Protein AF-A0A523DZS7-F1 (afdb_monomer_lite)

pLDDT: mean 87.5, std 13.94, range [43.34, 98.25]

Radius of gyration: 14.99 Å; chains: 1; bounding box: 32×44×27 Å

Foldseek 3Di:
DPQLLVLPDPPDPSSVCNCVVVVAQLADPPPRAGFQAWEWDDDVPHTFIWGAHQPPRDITTHDPQADSHPGDRDWDWDDDPVLNQWIWIADPVVLEIHIYGYCVVPVVDDGLVSVVVCVVVVVVSVVVVGDYRDHGPVRD

Structure (mmCIF, N/CA/C/O backbone):
data_AF-A0A523DZS7-F1
#
_entry.id   AF-A0A523DZS7-F1
#
loop_
_atom_site.group_PDB
_atom_site.id
_atom_site.type_symbol
_atom_site.label_atom_id
_atom_site.label_alt_id
_atom_site.label_comp_id
_atom_site.label_asym_id
_atom_site.label_entity_id
_atom_site.label_seq_id
_atom_site.pdbx_PDB_ins_code
_atom_site.Cartn_x
_atom_site.Cartn_y
_atom_site.Cartn_z
_atom_site.occupancy
_atom_site.B_iso_or_equiv
_atom_site.auth_seq_id
_atom_site.auth_comp_id
_atom_site.auth_asym_id
_atom_site.auth_atom_id
_atom_site.pdbx_PDB_model_num
ATOM 1 N N . MET A 1 1 ? -2.078 29.430 9.411 1.00 43.34 1 MET A N 1
ATOM 2 C CA . MET A 1 1 ? -1.054 28.863 8.502 1.00 43.34 1 MET A CA 1
ATOM 3 C C . MET A 1 1 ? -1.187 27.350 8.254 1.00 43.34 1 MET A C 1
ATOM 5 O O . MET A 1 1 ? -0.426 26.842 7.449 1.00 43.34 1 MET A O 1
ATOM 9 N N . GLY A 1 2 ? -2.124 26.622 8.888 1.00 52.78 2 GLY A N 1
ATOM 10 C CA . GLY A 1 2 ? -2.244 25.157 8.727 1.00 52.78 2 GLY A CA 1
ATOM 11 C C . GLY A 1 2 ? -3.072 24.676 7.524 1.00 52.78 2 GLY A C 1
ATOM 12 O O . GLY A 1 2 ? -2.756 23.647 6.943 1.00 52.78 2 GLY A O 1
ATOM 13 N N . ALA A 1 3 ? -4.083 25.439 7.093 1.00 51.16 3 ALA A N 1
ATOM 14 C CA . ALA A 1 3 ? -5.002 25.015 6.026 1.00 51.16 3 ALA A CA 1
ATOM 15 C C . ALA A 1 3 ? -4.381 24.988 4.612 1.00 51.16 3 ALA A C 1
ATOM 17 O O . ALA A 1 3 ? -4.870 24.291 3.731 1.00 51.16 3 ALA A O 1
ATOM 18 N N . TYR A 1 4 ? -3.290 25.730 4.386 1.00 55.59 4 TYR A N 1
ATOM 19 C CA . TYR A 1 4 ? -2.597 25.738 3.093 1.00 55.59 4 TYR A CA 1
ATOM 20 C C . TYR A 1 4 ? -1.923 24.392 2.806 1.00 55.59 4 TYR A C 1
ATOM 22 O O . TYR A 1 4 ? -2.072 23.868 1.713 1.00 55.59 4 TYR A O 1
ATOM 30 N N . LEU A 1 5 ? -1.232 23.806 3.792 1.00 53.88 5 LEU A N 1
ATOM 31 C CA . LEU A 1 5 ? -0.502 22.544 3.620 1.00 53.88 5 LEU A CA 1
ATOM 32 C C . LEU A 1 5 ? -1.415 21.307 3.638 1.00 53.88 5 LEU A C 1
ATOM 34 O O . LEU A 1 5 ? -0.986 20.229 3.224 1.00 53.88 5 LEU A O 1
ATOM 38 N N . SER A 1 6 ? -2.653 21.431 4.127 1.00 58.41 6 SER A N 1
ATOM 39 C CA . SER A 1 6 ? -3.609 20.318 4.132 1.00 58.41 6 SER A CA 1
ATOM 40 C C . SER A 1 6 ? -4.311 20.127 2.789 1.00 58.41 6 SER A C 1
ATOM 42 O O . SER A 1 6 ? -4.770 19.026 2.514 1.00 58.41 6 SER A O 1
ATOM 44 N N . GLY A 1 7 ? -4.410 21.171 1.955 1.00 55.28 7 GLY A N 1
ATOM 45 C CA . GLY A 1 7 ? -5.143 21.103 0.686 1.00 55.28 7 GLY A CA 1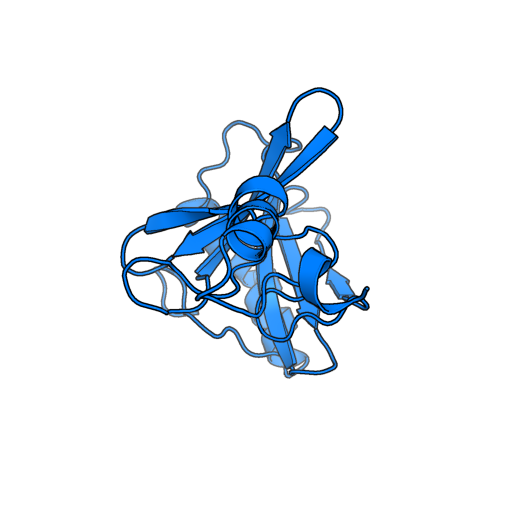
ATOM 46 C C . GLY A 1 7 ? -6.655 20.880 0.844 1.00 55.28 7 GLY A C 1
ATOM 47 O O . GLY A 1 7 ? -7.322 20.558 -0.134 1.00 55.28 7 GLY A O 1
ATOM 48 N N . ALA A 1 8 ? -7.202 21.047 2.054 1.00 56.59 8 ALA A N 1
ATOM 49 C CA . ALA A 1 8 ? -8.588 20.694 2.379 1.00 56.59 8 ALA A CA 1
ATOM 50 C C . ALA A 1 8 ? -9.641 21.565 1.662 1.00 56.59 8 ALA A C 1
ATOM 52 O O . ALA A 1 8 ? -10.765 21.123 1.438 1.00 56.59 8 ALA A O 1
ATOM 53 N N . ASP A 1 9 ? -9.288 22.798 1.289 1.00 61.56 9 ASP A N 1
ATOM 54 C CA . ASP A 1 9 ? -10.176 23.715 0.572 1.00 61.56 9 ASP A CA 1
ATOM 55 C C . ASP A 1 9 ? -10.058 23.527 -0.949 1.00 61.56 9 ASP A C 1
ATOM 57 O O . ASP A 1 9 ? -9.028 23.824 -1.556 1.00 61.56 9 ASP A O 1
ATOM 61 N N . ARG A 1 10 ? -11.137 23.057 -1.585 1.00 61.47 10 ARG A N 1
ATOM 62 C CA . ARG A 1 10 ? -11.183 22.769 -3.031 1.00 61.47 10 ARG A CA 1
ATOM 63 C C . ARG A 1 10 ? -11.398 24.014 -3.895 1.00 61.47 10 ARG A C 1
ATOM 65 O O . ARG A 1 10 ? -11.286 23.918 -5.113 1.00 61.47 10 ARG A O 1
ATOM 72 N N . THR A 1 11 ? -11.713 25.156 -3.288 1.00 64.12 11 THR A N 1
ATOM 73 C CA . THR A 1 11 ? -12.025 26.404 -4.000 1.00 64.12 11 THR A CA 1
ATOM 74 C C . THR A 1 11 ? -10.840 27.363 -4.075 1.00 64.12 11 THR A C 1
ATOM 76 O O . THR A 1 11 ? -10.828 28.269 -4.907 1.00 64.12 11 THR A O 1
ATOM 79 N N . PHE A 1 12 ? -9.813 27.155 -3.247 1.00 63.66 12 PHE A N 1
ATOM 80 C CA . PHE A 1 12 ? -8.673 28.059 -3.152 1.00 63.66 12 PHE A CA 1
ATOM 81 C C . PHE A 1 12 ? -7.543 27.701 -4.141 1.00 63.66 12 PHE A C 1
ATOM 83 O O . PHE A 1 12 ? -6.932 26.636 -4.014 1.00 63.66 12 PHE A O 1
ATOM 90 N N . PRO A 1 13 ? -7.125 28.616 -5.042 1.00 63.41 13 PRO A N 1
ATOM 91 C CA . PRO A 1 13 ? -6.030 28.369 -5.993 1.00 63.41 13 PRO A CA 1
ATOM 92 C C . PRO A 1 13 ? -4.678 28.063 -5.333 1.00 63.41 13 PRO A C 1
ATOM 94 O O . PRO A 1 13 ? -3.804 27.455 -5.937 1.00 63.41 13 PRO A O 1
ATOM 97 N N . ARG A 1 14 ? -4.478 28.472 -4.073 1.00 59.56 14 ARG A N 1
ATOM 98 C CA . ARG A 1 14 ? -3.278 28.116 -3.297 1.00 59.56 14 ARG A CA 1
ATOM 99 C C . ARG A 1 14 ? -3.354 26.716 -2.683 1.00 59.56 14 ARG A C 1
ATOM 101 O O . ARG A 1 14 ? -2.332 26.048 -2.600 1.00 59.56 14 ARG A O 1
ATOM 108 N N . ALA A 1 15 ? -4.545 26.250 -2.315 1.00 58.53 15 ALA A N 1
ATOM 109 C CA . ALA A 1 15 ? -4.761 24.874 -1.870 1.00 58.53 15 ALA A CA 1
ATOM 110 C C . ALA A 1 15 ? -4.669 23.873 -3.038 1.00 58.53 15 ALA A C 1
ATOM 112 O O . ALA A 1 15 ? -4.256 22.735 -2.830 1.00 58.53 15 ALA A O 1
ATOM 113 N N . PHE A 1 16 ? -4.938 24.321 -4.273 1.00 59.84 16 PHE A N 1
ATOM 114 C CA . PHE A 1 16 ? -4.620 23.570 -5.492 1.00 59.84 16 PHE A CA 1
ATOM 115 C C . PHE A 1 16 ? -3.137 23.187 -5.549 1.00 59.84 16 PHE A C 1
ATOM 117 O O . PHE A 1 16 ? -2.839 22.024 -5.778 1.00 59.84 16 PHE A O 1
ATOM 124 N N . PHE A 1 17 ? -2.205 24.101 -5.248 1.00 62.28 17 PHE A N 1
ATOM 125 C CA . PHE A 1 17 ? -0.777 23.759 -5.213 1.00 62.28 17 PHE A CA 1
ATOM 126 C C . PHE A 1 17 ? -0.450 22.710 -4.151 1.00 62.28 17 PHE A C 1
ATOM 128 O O . PHE A 1 17 ? 0.359 21.835 -4.416 1.00 62.28 17 PHE A O 1
ATOM 135 N N . ALA A 1 18 ? -1.091 22.732 -2.983 1.00 60.00 18 ALA A N 1
ATOM 136 C CA . ALA A 1 18 ? -0.909 21.669 -1.997 1.00 60.00 18 ALA A CA 1
ATOM 137 C C . ALA A 1 18 ? -1.491 20.329 -2.478 1.00 60.00 18 ALA A C 1
ATOM 139 O O . ALA A 1 18 ? -0.834 19.306 -2.343 1.00 60.00 18 ALA A O 1
ATOM 140 N N . ARG A 1 19 ? -2.665 20.312 -3.121 1.00 58.09 19 ARG A N 1
ATOM 141 C CA . ARG A 1 19 ? -3.219 19.083 -3.720 1.00 58.09 19 ARG A CA 1
ATOM 142 C C . ARG A 1 19 ? -2.405 18.572 -4.908 1.00 58.09 19 ARG A C 1
ATOM 144 O O . ARG A 1 19 ? -2.293 17.372 -5.074 1.00 58.09 19 ARG A O 1
ATOM 151 N N . VAL A 1 20 ? -1.803 19.452 -5.700 1.00 56.16 20 VAL A N 1
ATOM 152 C CA . VAL A 1 20 ? -1.076 19.091 -6.930 1.00 56.16 20 VAL A CA 1
ATOM 153 C C . VAL A 1 20 ? 0.398 18.785 -6.664 1.00 56.16 20 VAL A C 1
ATOM 155 O O . VAL A 1 20 ? 0.953 17.889 -7.295 1.00 56.16 20 VAL A O 1
ATOM 158 N N . LEU A 1 21 ? 1.033 19.492 -5.723 1.00 57.25 21 LEU A N 1
ATOM 159 C CA . LEU A 1 21 ? 2.446 19.309 -5.371 1.00 57.25 21 LEU A CA 1
ATOM 160 C C . LEU A 1 21 ? 2.653 18.368 -4.178 1.00 57.25 21 LEU A C 1
ATOM 162 O O . LEU A 1 21 ? 3.697 17.729 -4.113 1.00 57.25 21 LEU A O 1
ATOM 166 N N . LEU A 1 22 ? 1.700 18.270 -3.238 1.00 59.75 22 LEU A N 1
ATOM 167 C CA . LEU A 1 22 ? 1.785 17.336 -2.101 1.00 59.75 22 LEU A CA 1
ATOM 168 C C . LEU A 1 22 ? 0.911 16.091 -2.281 1.00 59.75 22 LEU A C 1
ATOM 170 O O . LEU A 1 22 ? 1.123 15.148 -1.526 1.00 59.75 22 LEU A O 1
ATOM 174 N N . GLN A 1 23 ? -0.046 16.110 -3.228 1.00 61.97 23 GLN A N 1
ATOM 175 C CA . GLN A 1 23 ? -0.898 14.987 -3.655 1.00 61.97 23 GLN A CA 1
ATOM 176 C C . GLN A 1 23 ? -1.333 14.105 -2.479 1.00 61.97 23 GLN A C 1
ATOM 178 O O . GLN A 1 23 ? -0.740 13.080 -2.178 1.00 61.97 23 GLN A O 1
ATOM 183 N N . ARG A 1 24 ? -2.342 14.580 -1.742 1.00 66.38 24 ARG A N 1
ATOM 184 C CA . ARG A 1 24 ? -2.875 13.951 -0.518 1.00 66.38 24 ARG A CA 1
ATOM 185 C C . ARG A 1 24 ? -4.313 13.470 -0.673 1.00 66.38 24 ARG A C 1
ATOM 187 O O . ARG A 1 24 ? -4.964 13.176 0.327 1.00 66.38 24 ARG A O 1
ATOM 194 N N . ASP A 1 25 ? -4.822 13.426 -1.899 1.00 77.94 25 ASP A N 1
ATOM 195 C CA . ASP A 1 25 ? -6.188 12.977 -2.128 1.00 77.94 25 ASP A CA 1
ATOM 196 C C . ASP A 1 25 ? -6.292 11.504 -1.672 1.00 77.94 25 ASP A C 1
ATOM 198 O O . ASP A 1 25 ? -5.446 10.663 -1.984 1.00 77.94 25 ASP A O 1
ATOM 202 N N . GLN A 1 26 ? -7.267 11.228 -0.805 1.00 87.00 26 GLN A N 1
ATOM 203 C CA . GLN A 1 26 ? -7.521 9.898 -0.228 1.00 87.00 26 GLN A CA 1
ATOM 204 C C . GLN A 1 26 ? -8.365 9.027 -1.161 1.00 87.00 26 GLN A C 1
ATOM 206 O O . GLN A 1 26 ? -8.396 7.807 -1.040 1.00 87.00 26 GLN A O 1
ATOM 211 N N . THR A 1 27 ? -9.061 9.675 -2.090 1.00 90.12 27 THR A N 1
ATOM 212 C CA . THR A 1 27 ? -9.994 9.055 -3.021 1.00 90.12 27 THR A CA 1
ATOM 213 C C . THR A 1 27 ? -9.590 9.361 -4.451 1.00 90.12 27 THR A C 1
ATOM 215 O O . THR A 1 27 ? -8.976 10.393 -4.734 1.00 90.12 27 THR A O 1
ATOM 218 N N . CYS A 1 28 ? -9.959 8.455 -5.347 1.00 88.69 28 CYS A N 1
ATOM 219 C CA . CYS A 1 28 ? -9.753 8.601 -6.772 1.00 88.69 28 CYS A CA 1
ATOM 220 C C . CYS A 1 28 ? -10.496 9.833 -7.313 1.00 88.69 28 CYS A C 1
ATOM 222 O O . CYS A 1 28 ? -11.630 10.134 -6.933 1.00 88.69 28 CYS A O 1
ATOM 224 N N . LEU A 1 29 ? -9.858 10.539 -8.245 1.00 83.69 29 LEU A N 1
ATOM 225 C CA . LEU A 1 29 ? -10.399 11.756 -8.851 1.00 83.69 29 LEU A CA 1
ATOM 226 C C . LEU A 1 29 ? -11.562 11.499 -9.819 1.00 83.69 29 LEU A C 1
ATOM 228 O O . LEU A 1 29 ? -12.321 12.429 -10.088 1.00 83.69 29 LEU A O 1
ATOM 232 N N . GLN A 1 30 ? -11.697 10.273 -10.328 1.00 84.06 30 GLN A N 1
ATOM 233 C CA . GLN A 1 30 ? -12.710 9.913 -11.323 1.00 84.06 30 GLN A CA 1
ATOM 234 C C . GLN A 1 30 ? -14.024 9.464 -10.678 1.00 84.06 30 GLN A C 1
ATOM 236 O O . GLN A 1 30 ? -15.099 9.897 -11.086 1.00 84.06 30 GLN A O 1
ATOM 241 N N . ASP A 1 31 ? -13.941 8.610 -9.659 1.00 86.00 31 ASP A N 1
ATOM 242 C CA . ASP A 1 31 ? -15.091 7.890 -9.099 1.00 86.00 31 ASP A CA 1
ATOM 243 C C . ASP A 1 31 ? -15.229 8.042 -7.571 1.00 86.00 31 ASP A C 1
ATOM 245 O O . ASP A 1 31 ? -16.198 7.569 -6.984 1.00 86.00 31 ASP A O 1
ATOM 249 N N . SER A 1 32 ? -14.312 8.771 -6.920 1.00 87.50 32 SER A N 1
ATOM 250 C CA . SER A 1 32 ? -14.308 9.034 -5.471 1.00 87.50 32 SER A CA 1
ATOM 251 C C . SER A 1 32 ? -14.215 7.788 -4.576 1.00 87.50 32 SER A C 1
ATOM 253 O O . SER A 1 32 ? -14.513 7.871 -3.382 1.00 87.50 32 SER A O 1
ATOM 255 N N . HIS A 1 33 ? -13.764 6.648 -5.106 1.00 90.12 33 HIS A N 1
ATOM 256 C CA . HIS A 1 33 ? -13.479 5.458 -4.301 1.00 90.12 33 HIS A CA 1
ATOM 257 C C . HIS A 1 33 ? -12.106 5.546 -3.621 1.00 90.12 33 HIS A C 1
ATOM 259 O O . HIS A 1 33 ? -11.217 6.273 -4.066 1.00 90.12 33 HIS A O 1
ATOM 265 N N . LEU A 1 34 ? -11.931 4.811 -2.517 1.00 93.50 34 LEU A N 1
ATOM 266 C CA . LEU A 1 34 ? -10.605 4.594 -1.930 1.00 93.50 34 LEU A CA 1
ATOM 267 C C . LEU A 1 34 ? -9.743 3.740 -2.872 1.00 93.50 34 LEU A C 1
ATOM 269 O O . LEU A 1 34 ? -10.245 3.106 -3.798 1.00 93.50 34 LEU A O 1
ATOM 273 N N . ALA A 1 35 ? -8.439 3.729 -2.629 1.00 95.25 35 ALA A N 1
ATOM 274 C CA . ALA A 1 35 ? -7.521 2.872 -3.367 1.00 95.25 35 ALA A CA 1
ATOM 275 C C . ALA A 1 35 ? -7.756 1.384 -3.055 1.00 95.25 35 ALA A C 1
ATOM 277 O O . ALA A 1 35 ? -8.113 1.034 -1.928 1.00 95.25 35 ALA A O 1
ATOM 278 N N . GLN A 1 36 ? -7.519 0.523 -4.045 1.00 95.56 36 GLN A N 1
ATOM 279 C CA . GLN A 1 36 ? -7.422 -0.929 -3.853 1.00 95.56 36 GLN A CA 1
ATOM 280 C C . GLN A 1 36 ? -6.075 -1.286 -3.221 1.00 95.56 36 GLN A C 1
ATOM 282 O O . GLN A 1 36 ? -6.027 -1.935 -2.178 1.00 95.56 36 GLN A O 1
ATOM 287 N N . LEU A 1 37 ? -5.000 -0.778 -3.827 1.00 97.31 37 LEU A N 1
ATOM 288 C CA . LEU A 1 37 ? -3.616 -1.010 -3.429 1.00 97.31 37 LEU A CA 1
ATOM 289 C C . LEU A 1 37 ? -2.788 0.271 -3.560 1.00 97.31 37 LEU A C 1
ATOM 291 O O . LEU A 1 37 ? -3.206 1.254 -4.182 1.00 97.31 37 LEU A O 1
ATOM 295 N N . GLY A 1 38 ? -1.605 0.256 -2.956 1.00 97.31 38 GLY A N 1
ATOM 296 C CA . GLY A 1 38 ? -0.577 1.262 -3.183 1.00 97.31 38 GLY A CA 1
ATOM 297 C C . GLY A 1 38 ? 0.680 0.666 -3.809 1.00 97.31 38 GLY A C 1
ATOM 298 O O . GLY A 1 38 ? 0.987 -0.511 -3.654 1.00 97.31 38 GLY A O 1
ATOM 299 N N . VAL A 1 39 ? 1.435 1.502 -4.502 1.00 97.94 39 VAL A N 1
ATOM 300 C CA . VAL A 1 39 ? 2.695 1.144 -5.143 1.00 97.94 39 VAL A CA 1
ATOM 301 C C . VAL A 1 39 ? 3.765 2.107 -4.654 1.00 97.94 39 VAL A C 1
ATOM 303 O O . VAL A 1 39 ? 3.615 3.328 -4.735 1.00 97.94 39 VAL A O 1
ATOM 306 N N . ILE A 1 40 ? 4.846 1.565 -4.108 1.00 96.94 40 ILE A N 1
ATOM 307 C CA . ILE A 1 40 ? 6.053 2.322 -3.815 1.00 96.94 40 ILE A CA 1
ATOM 308 C C . ILE A 1 40 ? 6.919 2.270 -5.067 1.00 96.94 40 ILE A C 1
ATOM 310 O O . ILE A 1 40 ? 7.373 1.209 -5.485 1.00 96.94 40 ILE A O 1
ATOM 314 N N . VAL A 1 41 ? 7.110 3.432 -5.687 1.00 94.06 41 VAL A N 1
ATOM 315 C CA . VAL A 1 41 ? 7.880 3.565 -6.926 1.00 94.06 41 VAL A CA 1
ATOM 316 C C . VAL A 1 41 ? 9.178 4.333 -6.668 1.00 94.06 41 VAL A C 1
ATOM 318 O O . VAL A 1 41 ? 9.172 5.293 -5.881 1.00 94.06 41 VAL A O 1
ATOM 321 N N . PRO A 1 42 ? 10.290 3.969 -7.330 1.00 89.69 42 PRO A N 1
ATOM 322 C CA . PRO A 1 42 ? 11.505 4.775 -7.329 1.00 89.69 42 PRO A CA 1
ATOM 323 C C . PRO A 1 42 ? 11.238 6.181 -7.888 1.00 89.69 42 PRO A C 1
ATOM 325 O O . PRO A 1 42 ? 10.583 6.344 -8.918 1.00 89.69 42 PRO A O 1
ATOM 328 N N . GLN A 1 43 ? 11.752 7.215 -7.222 1.00 84.56 43 GLN A N 1
ATOM 329 C CA . GLN A 1 43 ? 11.642 8.605 -7.664 1.00 84.56 43 GLN A CA 1
ATOM 330 C C . GLN A 1 43 ? 12.907 9.388 -7.286 1.00 84.56 43 GLN A C 1
ATOM 332 O O . GLN A 1 43 ? 13.079 9.800 -6.136 1.00 84.56 43 GLN A O 1
ATOM 337 N N . GLY A 1 44 ? 13.776 9.634 -8.272 1.00 86.19 44 GLY A N 1
ATOM 338 C CA . GLY A 1 44 ? 15.090 10.241 -8.034 1.00 86.19 44 GLY A CA 1
ATOM 339 C C . GLY A 1 44 ? 15.917 9.378 -7.078 1.00 86.19 44 GLY A C 1
ATOM 340 O O . GLY A 1 44 ? 15.996 8.169 -7.266 1.00 86.19 44 GLY A O 1
ATOM 341 N N . ASP A 1 45 ? 16.457 9.991 -6.023 1.00 82.75 45 ASP A N 1
ATOM 342 C CA . ASP A 1 45 ? 17.208 9.294 -4.964 1.00 82.75 45 ASP A CA 1
ATOM 343 C C . ASP A 1 45 ? 16.305 8.697 -3.863 1.00 82.75 45 ASP A C 1
ATOM 345 O O . ASP A 1 45 ? 16.790 8.212 -2.840 1.00 82.75 45 ASP A O 1
ATOM 349 N N . GLY A 1 46 ? 14.981 8.776 -4.025 1.00 87.81 46 GLY A N 1
ATOM 350 C CA . GLY A 1 46 ? 14.009 8.320 -3.040 1.00 87.81 46 GLY A CA 1
ATOM 351 C C . GLY A 1 46 ? 12.924 7.429 -3.631 1.00 87.81 46 GLY A C 1
ATOM 352 O O . GLY A 1 46 ? 13.030 6.898 -4.732 1.00 87.81 46 GLY A O 1
ATOM 353 N N . THR A 1 47 ? 11.845 7.283 -2.869 1.00 91.62 47 THR A N 1
ATOM 354 C CA . THR A 1 47 ? 10.630 6.582 -3.297 1.00 91.62 47 THR A CA 1
ATOM 355 C C . THR A 1 47 ? 9.407 7.455 -3.083 1.00 91.62 47 THR A C 1
ATOM 357 O O . THR A 1 47 ? 9.418 8.363 -2.242 1.00 91.62 47 THR A O 1
ATOM 360 N N . ALA A 1 48 ? 8.319 7.151 -3.773 1.00 90.88 48 ALA A N 1
ATOM 361 C CA . ALA A 1 48 ? 7.033 7.796 -3.563 1.00 90.88 48 ALA A CA 1
ATOM 362 C C . ALA A 1 48 ? 5.899 6.771 -3.594 1.00 90.88 48 ALA A C 1
ATOM 364 O O . ALA A 1 48 ? 6.027 5.724 -4.217 1.00 90.88 48 ALA A O 1
ATOM 365 N N . LEU A 1 49 ? 4.814 7.078 -2.879 1.00 94.00 49 LEU A N 1
ATOM 366 C CA . LEU A 1 49 ? 3.613 6.252 -2.863 1.00 94.00 49 LEU A CA 1
ATOM 367 C C . LEU A 1 49 ? 2.657 6.746 -3.940 1.00 94.00 49 LEU A C 1
ATOM 369 O O . LEU A 1 49 ? 2.284 7.921 -3.967 1.00 94.00 49 LEU A O 1
ATOM 373 N N . GLU A 1 50 ? 2.263 5.822 -4.794 1.00 94.12 50 GLU A N 1
ATOM 374 C CA . GLU A 1 50 ? 1.141 5.932 -5.709 1.00 94.12 50 GLU A CA 1
ATOM 375 C C . GLU A 1 50 ? 0.006 5.052 -5.194 1.00 94.12 50 GLU A C 1
ATOM 377 O O . GLU A 1 50 ? 0.234 3.962 -4.684 1.00 94.12 50 GLU A O 1
ATOM 382 N N . LEU A 1 51 ? -1.219 5.549 -5.258 1.00 95.69 51 LEU A N 1
ATOM 383 C CA . LEU A 1 51 ? -2.430 4.798 -4.969 1.00 95.69 51 LEU A CA 1
ATOM 384 C C . LEU A 1 51 ? -3.097 4.440 -6.288 1.00 95.69 51 LEU A C 1
ATOM 386 O O . LEU A 1 51 ? -3.103 5.265 -7.200 1.00 95.69 51 LEU A O 1
ATOM 390 N N . GLN A 1 52 ? -3.679 3.247 -6.363 1.00 95.31 52 GLN A N 1
ATOM 391 C CA . GLN A 1 52 ? -4.376 2.768 -7.551 1.00 95.31 52 GLN A CA 1
ATOM 392 C C . GLN A 1 52 ? -5.850 2.499 -7.240 1.00 95.31 52 GLN A C 1
ATOM 394 O O . GLN A 1 52 ? -6.190 1.827 -6.259 1.00 95.31 52 GLN A O 1
ATOM 399 N N . CYS A 1 53 ? -6.741 3.027 -8.081 1.00 93.50 53 CYS A N 1
ATOM 400 C CA . CYS A 1 53 ? -8.169 2.732 -7.994 1.00 93.50 53 CYS A CA 1
ATOM 401 C C . CYS A 1 53 ? -8.452 1.314 -8.505 1.00 93.50 53 CYS A C 1
ATOM 403 O O . CYS A 1 53 ? -8.029 0.967 -9.602 1.00 93.50 53 CYS A O 1
ATOM 405 N N . GLY A 1 54 ? -9.236 0.529 -7.763 1.00 89.75 54 GLY A N 1
ATOM 406 C CA . GLY A 1 54 ? -9.641 -0.817 -8.194 1.00 89.75 54 GLY A CA 1
ATOM 407 C C . GLY A 1 54 ? -10.723 -0.864 -9.278 1.00 89.75 54 GLY A C 1
ATOM 408 O O . GLY A 1 54 ? -11.052 -1.936 -9.774 1.00 89.75 54 GLY A O 1
ATOM 409 N N . LEU A 1 55 ? -11.316 0.280 -9.637 1.00 89.50 55 LEU A N 1
ATOM 410 C CA . LEU A 1 55 ? -12.392 0.357 -10.631 1.00 89.50 55 LEU A CA 1
ATOM 411 C C . LEU A 1 55 ? -11.913 0.942 -11.958 1.00 89.50 55 LEU A C 1
ATOM 413 O O . LEU A 1 55 ? -12.080 0.324 -13.007 1.00 89.50 55 LEU A O 1
ATOM 417 N N . CYS A 1 56 ? -11.337 2.144 -11.920 1.00 92.31 56 CYS A N 1
ATOM 418 C CA . CYS A 1 56 ? -10.884 2.846 -13.121 1.00 92.31 56 CYS A CA 1
ATOM 419 C C . CYS A 1 56 ? -9.371 2.771 -13.357 1.00 92.31 56 CYS A C 1
ATOM 421 O O . CYS A 1 56 ? -8.910 3.302 -14.364 1.00 92.31 56 CYS A O 1
ATOM 423 N N . PHE A 1 57 ? -8.609 2.140 -12.454 1.00 91.44 57 PHE A N 1
ATOM 424 C CA . PHE A 1 57 ? -7.144 2.029 -12.526 1.00 91.44 57 PHE A CA 1
ATOM 425 C C . PHE A 1 57 ? -6.402 3.373 -12.591 1.00 91.44 57 PHE A C 1
ATOM 427 O O . PHE A 1 57 ? -5.212 3.411 -12.888 1.00 91.44 57 PHE A O 1
ATOM 434 N N . GLU A 1 58 ? -7.078 4.485 -12.281 1.00 91.25 58 GLU A N 1
ATOM 435 C CA . GLU A 1 58 ? -6.424 5.780 -12.118 1.00 91.25 58 GLU A CA 1
ATOM 436 C C . GLU A 1 58 ? -5.393 5.682 -10.992 1.00 91.25 58 GLU A C 1
ATOM 438 O O . GLU A 1 58 ? -5.679 5.141 -9.916 1.00 91.25 58 GLU A O 1
ATOM 443 N N . VAL A 1 59 ? -4.216 6.247 -11.248 1.00 91.25 59 VAL A N 1
ATOM 444 C CA . VAL A 1 59 ? -3.101 6.278 -10.310 1.00 91.25 59 VAL A CA 1
ATOM 445 C C . VAL A 1 59 ? -2.838 7.716 -9.889 1.00 91.25 59 VAL A C 1
ATOM 447 O O . VAL A 1 59 ? -2.735 8.614 -10.722 1.00 91.25 59 VAL A O 1
ATOM 450 N N . TRP A 1 60 ? -2.696 7.952 -8.588 1.00 90.88 60 TRP A N 1
ATOM 451 C CA . TRP A 1 60 ? -2.378 9.279 -8.057 1.00 90.88 60 TRP A CA 1
ATOM 452 C C . TRP A 1 60 ? -1.401 9.184 -6.890 1.00 90.88 60 TRP A C 1
ATOM 454 O O . TRP A 1 60 ? -1.341 8.164 -6.204 1.00 90.88 60 TRP A O 1
ATOM 464 N N . ARG A 1 61 ? -0.606 10.231 -6.630 1.00 88.44 61 ARG A N 1
ATOM 465 C CA . ARG A 1 61 ? 0.316 10.188 -5.486 1.00 88.44 61 ARG A CA 1
ATOM 466 C C . ARG A 1 61 ? -0.436 10.378 -4.176 1.00 88.44 61 ARG A C 1
ATOM 468 O O . ARG A 1 61 ? -1.445 11.080 -4.107 1.00 88.44 61 ARG A O 1
ATOM 475 N N . HIS A 1 62 ? 0.126 9.788 -3.130 1.00 89.94 62 HIS A N 1
ATOM 476 C CA . HIS A 1 62 ? -0.311 9.980 -1.759 1.00 89.94 62 HIS A CA 1
ATOM 477 C C . HIS A 1 62 ? 0.883 10.155 -0.814 1.00 89.94 62 HIS A C 1
ATOM 479 O O . HIS A 1 62 ? 2.003 9.714 -1.085 1.00 89.94 62 HIS A O 1
ATOM 485 N N . GLY A 1 63 ? 0.658 10.793 0.336 1.00 88.38 63 GLY A N 1
ATOM 486 C CA . GLY A 1 63 ? 1.691 10.940 1.357 1.00 88.38 63 GLY A CA 1
ATOM 487 C C . GLY A 1 63 ? 2.105 9.583 1.931 1.00 88.38 63 GLY A C 1
ATOM 488 O O . GLY A 1 63 ? 1.294 8.905 2.552 1.00 88.38 63 GLY A O 1
ATOM 489 N N . LYS A 1 64 ? 3.382 9.201 1.789 1.00 89.56 64 LYS A N 1
ATOM 490 C CA . LYS A 1 64 ? 3.891 7.897 2.261 1.00 89.56 64 LYS A CA 1
ATOM 491 C C . LYS A 1 64 ? 3.644 7.626 3.747 1.00 89.56 64 LYS A C 1
ATOM 493 O O . LYS A 1 64 ? 3.458 6.472 4.100 1.00 89.56 64 LYS A O 1
ATOM 498 N N . GLY A 1 65 ? 3.665 8.655 4.590 1.00 89.81 65 GLY A N 1
ATOM 499 C CA . GLY A 1 65 ? 3.462 8.538 6.038 1.00 89.81 65 GLY A CA 1
ATOM 500 C C . GLY A 1 65 ? 2.036 8.836 6.491 1.00 89.81 65 GLY A C 1
ATOM 501 O O . GLY A 1 65 ? 1.866 9.287 7.613 1.00 89.81 65 GLY A O 1
ATOM 502 N N . LEU A 1 66 ? 1.039 8.709 5.611 1.00 92.38 66 LEU A N 1
ATOM 503 C CA . LEU A 1 66 ? -0.362 8.969 5.935 1.00 92.38 66 LEU A CA 1
ATOM 504 C C . LEU A 1 66 ? -1.214 7.731 5.650 1.00 92.38 66 LEU A C 1
ATOM 506 O O . LEU A 1 66 ? -1.015 7.035 4.650 1.00 92.38 66 LEU A O 1
ATOM 510 N N . CYS A 1 67 ? -2.192 7.476 6.517 1.00 95.00 67 CYS A N 1
ATOM 511 C CA . CYS A 1 67 ? -3.258 6.529 6.238 1.00 95.00 67 CYS A CA 1
ATOM 512 C C . CYS A 1 67 ? -4.044 7.019 5.019 1.00 95.00 67 CYS A C 1
ATOM 514 O O . CYS A 1 67 ? -4.639 8.100 5.052 1.00 95.00 67 CYS A O 1
ATOM 516 N N . HIS A 1 68 ? -4.115 6.184 3.983 1.00 94.12 68 HIS A N 1
ATOM 517 C CA . HIS A 1 68 ? -4.836 6.505 2.753 1.00 94.12 68 HIS A CA 1
ATOM 518 C C . HIS A 1 68 ? -6.338 6.753 2.974 1.00 94.12 68 HIS A C 1
ATOM 520 O O . HIS A 1 68 ? -6.976 7.364 2.127 1.00 94.12 68 HIS A O 1
ATOM 526 N N . ALA A 1 69 ? -6.904 6.300 4.100 1.00 94.62 69 ALA A N 1
ATOM 527 C CA . ALA A 1 69 ? -8.326 6.432 4.401 1.00 94.62 69 ALA A CA 1
ATOM 528 C C . ALA A 1 69 ? -8.663 7.567 5.382 1.00 94.62 69 ALA A C 1
ATOM 530 O O . ALA A 1 69 ? -9.617 8.301 5.146 1.00 94.62 69 ALA A O 1
ATOM 531 N N . CYS A 1 70 ? -7.919 7.723 6.486 1.00 93.56 70 CYS A N 1
ATOM 532 C CA . CYS A 1 70 ? -8.224 8.730 7.517 1.00 93.56 70 CYS A CA 1
ATOM 533 C C . CYS A 1 70 ? -7.140 9.804 7.708 1.00 93.56 70 CYS A C 1
ATOM 535 O O . CYS A 1 70 ? -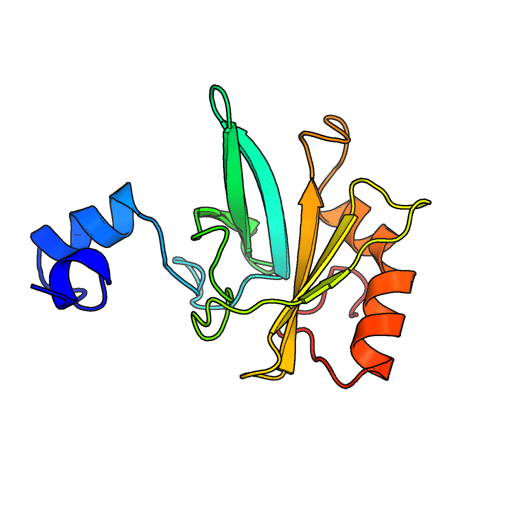7.413 10.825 8.330 1.00 93.56 70 CYS A O 1
ATOM 537 N N . GLY A 1 71 ? -5.941 9.616 7.148 1.00 92.19 71 GLY A N 1
ATOM 538 C CA . GLY A 1 71 ? -4.846 10.588 7.221 1.00 92.19 71 GLY A CA 1
ATOM 539 C C . GLY A 1 71 ? -4.005 10.542 8.500 1.00 92.19 71 GLY A C 1
ATOM 540 O O . GLY A 1 71 ? -3.171 11.422 8.682 1.00 92.19 71 GLY A O 1
ATOM 541 N N . GLU A 1 72 ? -4.198 9.541 9.362 1.00 94.00 72 GLU A N 1
ATOM 542 C CA . GLU A 1 72 ? -3.339 9.286 10.529 1.00 94.00 72 GLU A CA 1
ATOM 543 C C . GLU A 1 72 ? -1.877 9.039 10.121 1.00 94.00 72 GLU A C 1
ATOM 545 O O . GLU A 1 72 ? -1.627 8.489 9.046 1.00 94.00 72 GLU A O 1
ATOM 550 N N . THR A 1 73 ? -0.922 9.418 10.973 1.00 92.94 73 THR A N 1
ATOM 551 C CA . THR A 1 73 ? 0.517 9.255 10.705 1.00 92.94 73 THR A CA 1
ATOM 552 C C . THR A 1 73 ? 1.128 8.001 11.320 1.00 92.94 73 THR A C 1
ATOM 554 O O . THR A 1 73 ? 2.114 7.491 10.794 1.00 92.94 73 THR A O 1
ATOM 557 N N . GLU A 1 74 ? 0.544 7.488 12.403 1.00 94.50 74 GLU A N 1
ATOM 558 C CA . GLU A 1 74 ? 1.007 6.272 13.077 1.00 94.50 74 GLU A CA 1
ATOM 559 C C . GLU A 1 74 ? 0.410 5.029 12.404 1.00 94.50 74 GLU A C 1
ATOM 561 O O . GLU A 1 74 ? -0.789 4.752 12.515 1.00 94.50 74 GLU A O 1
ATOM 566 N N . LEU A 1 75 ? 1.245 4.297 11.662 1.00 97.19 75 LEU A N 1
ATOM 567 C CA . LEU A 1 75 ? 0.832 3.161 10.837 1.00 97.19 75 LEU A CA 1
ATOM 568 C C . LEU A 1 75 ? 1.667 1.928 11.183 1.00 97.19 75 LEU A C 1
ATOM 570 O O . LEU A 1 75 ? 2.887 2.001 11.324 1.00 97.19 75 LEU A O 1
ATOM 574 N N . GLY A 1 76 ? 1.001 0.782 11.295 1.00 97.31 76 GLY A N 1
ATOM 575 C CA . GLY A 1 76 ? 1.660 -0.514 11.376 1.00 97.31 76 GLY A CA 1
ATOM 576 C C . GLY A 1 76 ? 2.113 -0.959 9.988 1.00 97.31 76 GLY A C 1
ATOM 577 O O . GLY A 1 76 ? 1.351 -0.852 9.027 1.00 97.31 76 GLY A O 1
ATOM 578 N N . HIS A 1 77 ? 3.337 -1.472 9.891 1.00 96.81 77 HIS A N 1
ATOM 579 C CA . HIS A 1 77 ? 3.929 -1.988 8.656 1.00 96.81 77 HIS A CA 1
ATOM 580 C C . HIS A 1 77 ? 4.275 -3.463 8.850 1.00 96.81 77 HIS A C 1
ATOM 582 O O . HIS A 1 77 ? 5.045 -3.807 9.749 1.00 96.81 77 HIS A O 1
ATOM 588 N N . TYR A 1 78 ? 3.701 -4.333 8.024 1.00 96.50 78 TYR A N 1
ATOM 589 C CA . TYR A 1 78 ? 3.823 -5.781 8.169 1.00 96.50 78 TYR A CA 1
ATOM 590 C C . TYR A 1 78 ? 4.230 -6.405 6.840 1.00 96.50 78 TYR A C 1
ATOM 592 O O . TYR A 1 78 ? 3.554 -6.227 5.833 1.00 96.50 78 TYR A O 1
ATOM 600 N N . ALA A 1 79 ? 5.322 -7.159 6.842 1.00 95.31 79 ALA A N 1
ATOM 601 C CA . ALA A 1 79 ? 5.821 -7.871 5.674 1.00 95.31 79 ALA A CA 1
ATOM 602 C C . ALA A 1 79 ? 6.267 -9.278 6.080 1.00 95.31 79 ALA A C 1
ATOM 604 O O . ALA A 1 79 ? 6.642 -9.510 7.234 1.00 95.31 79 ALA A O 1
ATOM 605 N N . ALA A 1 80 ? 6.241 -10.205 5.126 1.00 92.12 80 ALA A N 1
ATOM 606 C CA . ALA A 1 80 ? 6.800 -11.542 5.285 1.00 92.12 80 ALA A CA 1
ATOM 607 C C . ALA A 1 80 ? 8.127 -11.628 4.510 1.00 92.12 80 ALA A C 1
ATOM 609 O O . ALA A 1 80 ? 8.188 -11.121 3.388 1.00 92.12 80 ALA A O 1
ATOM 610 N N . PRO A 1 81 ? 9.186 -12.256 5.054 1.00 92.31 81 PRO A N 1
ATOM 611 C CA . PRO A 1 81 ? 10.462 -12.412 4.349 1.00 92.31 81 PRO A CA 1
ATOM 612 C C . PRO A 1 81 ? 10.331 -13.065 2.966 1.00 92.31 81 PRO A C 1
ATOM 614 O O . PRO A 1 81 ? 11.056 -12.706 2.043 1.00 92.31 81 PRO A O 1
ATOM 617 N N . GLU A 1 82 ? 9.388 -13.995 2.818 1.00 93.19 82 GLU A N 1
ATOM 618 C CA . GLU A 1 82 ? 9.098 -14.717 1.576 1.00 93.19 82 GLU A CA 1
ATOM 619 C C . GLU A 1 82 ? 8.394 -13.843 0.524 1.00 93.19 82 GLU A C 1
ATOM 621 O O . GLU A 1 82 ? 8.375 -14.198 -0.651 1.00 93.19 82 GLU A O 1
ATOM 626 N N . LEU A 1 83 ? 7.835 -12.702 0.939 1.00 94.44 83 LEU A N 1
ATOM 627 C CA . LEU A 1 83 ? 7.107 -11.734 0.118 1.00 94.44 83 LEU A CA 1
ATOM 628 C C . LEU A 1 83 ? 7.720 -10.338 0.309 1.00 94.44 83 LEU A C 1
ATOM 630 O O . LEU A 1 83 ? 7.029 -9.379 0.638 1.00 94.44 83 LEU A O 1
ATOM 634 N N . ALA A 1 84 ? 9.044 -10.229 0.181 1.00 94.00 84 ALA A N 1
ATOM 635 C CA . ALA A 1 84 ? 9.794 -9.044 0.604 1.00 94.00 84 ALA A CA 1
ATOM 636 C C . ALA A 1 84 ? 9.383 -7.736 -0.104 1.00 94.00 84 ALA A C 1
ATOM 638 O O . ALA A 1 84 ? 9.553 -6.653 0.473 1.00 94.00 84 ALA A O 1
ATOM 639 N N . HIS A 1 85 ? 8.864 -7.819 -1.334 1.00 97.38 85 HIS A N 1
ATOM 640 C CA . HIS A 1 85 ? 8.340 -6.689 -2.108 1.00 97.38 85 HIS A CA 1
ATOM 641 C C . HIS A 1 85 ? 6.895 -6.318 -1.761 1.00 97.38 85 HIS A C 1
ATOM 643 O O . HIS A 1 85 ? 6.404 -5.307 -2.254 1.00 97.38 85 HIS A O 1
ATOM 649 N N . LEU A 1 86 ? 6.236 -7.073 -0.884 1.00 98.00 86 LEU A N 1
ATOM 650 C CA . LEU A 1 86 ? 4.869 -6.832 -0.443 1.00 98.00 86 LEU A CA 1
ATOM 651 C C . LEU A 1 86 ? 4.838 -6.390 1.022 1.00 98.00 86 LEU A C 1
ATOM 653 O O . LEU A 1 86 ? 5.553 -6.908 1.880 1.00 98.00 86 LEU A O 1
ATOM 657 N N . GLU A 1 87 ? 3.974 -5.427 1.318 1.00 97.75 87 GLU A N 1
ATOM 658 C CA . GLU A 1 87 ? 3.741 -4.917 2.670 1.00 97.75 87 GLU A CA 1
ATOM 659 C C . GLU A 1 87 ? 2.238 -4.720 2.892 1.00 97.75 87 GLU A C 1
ATOM 661 O O . GLU A 1 87 ? 1.524 -4.233 2.021 1.00 97.75 87 GLU A O 1
ATOM 666 N N . VAL A 1 88 ? 1.748 -5.055 4.082 1.00 97.69 88 VAL A N 1
ATOM 667 C CA . VAL A 1 88 ? 0.469 -4.561 4.590 1.00 97.69 88 VAL A CA 1
ATOM 668 C C . VAL A 1 88 ? 0.740 -3.367 5.485 1.00 97.69 88 VAL A C 1
ATOM 670 O O . VAL A 1 88 ? 1.414 -3.473 6.512 1.00 97.69 88 VAL A O 1
ATOM 673 N N . ARG A 1 89 ? 0.155 -2.230 5.117 1.00 97.75 89 ARG A N 1
ATOM 674 C CA . ARG A 1 89 ? 0.121 -1.035 5.952 1.00 97.75 89 ARG A CA 1
ATOM 675 C C . ARG A 1 89 ? -1.239 -0.920 6.621 1.00 97.75 89 ARG A C 1
ATOM 677 O O . ARG A 1 89 ? -2.237 -0.714 5.933 1.00 97.75 89 ARG A O 1
ATOM 684 N N . ALA A 1 90 ? -1.285 -1.019 7.944 1.00 98.06 90 ALA A N 1
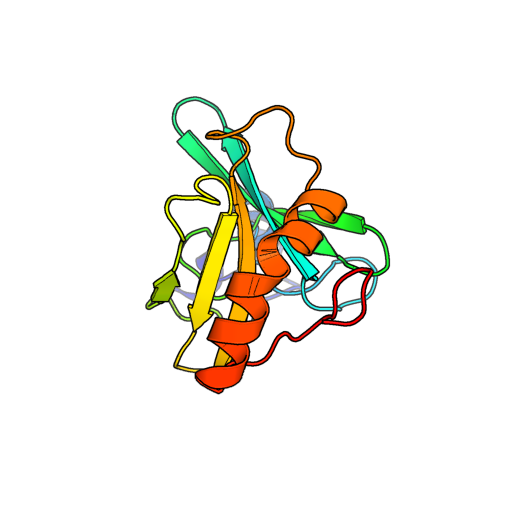ATOM 685 C CA . ALA A 1 90 ? -2.524 -0.979 8.716 1.00 98.06 90 ALA A CA 1
ATOM 686 C C . ALA A 1 90 ? -2.610 0.270 9.600 1.00 98.06 90 ALA A C 1
ATOM 688 O O . ALA A 1 90 ? -1.624 0.709 10.188 1.00 98.06 90 ALA A O 1
ATOM 689 N N . CYS A 1 91 ? -3.809 0.836 9.709 1.00 98.06 91 CYS A N 1
ATOM 690 C CA . CYS A 1 91 ? -4.101 1.971 10.573 1.00 98.06 91 CYS A CA 1
ATOM 691 C C . CYS A 1 91 ? -5.004 1.527 11.724 1.00 98.06 91 CYS A C 1
ATOM 693 O O . CYS A 1 91 ? -6.158 1.153 11.501 1.00 98.06 91 CYS A O 1
ATOM 695 N N . GLU A 1 92 ? -4.508 1.619 12.957 1.00 97.69 92 GLU A N 1
ATOM 696 C CA . GLU A 1 92 ? -5.292 1.283 14.152 1.00 97.69 92 GLU A CA 1
ATOM 697 C C . GLU A 1 92 ? -6.443 2.275 14.382 1.00 97.69 92 GLU A C 1
ATOM 699 O O . GLU A 1 92 ? -7.538 1.860 14.756 1.00 97.69 92 GLU A O 1
ATOM 704 N N . SER A 1 93 ? -6.251 3.562 14.063 1.00 97.62 93 SER A N 1
ATOM 705 C CA . SER A 1 93 ? -7.263 4.609 14.274 1.00 97.62 93 SER A CA 1
ATOM 706 C C . SER A 1 93 ? -8.563 4.380 13.493 1.00 97.62 93 SER A C 1
ATOM 708 O O . SER A 1 93 ? -9.639 4.715 13.984 1.00 97.62 93 SER A O 1
ATOM 710 N N . CYS A 1 94 ? -8.500 3.826 12.275 1.00 97.62 94 CYS A N 1
ATOM 711 C CA . CYS A 1 94 ? -9.694 3.569 11.452 1.00 97.62 94 CYS A CA 1
ATOM 712 C C . CYS A 1 94 ? -9.921 2.090 11.100 1.00 97.62 94 CYS A C 1
ATOM 714 O O . CYS A 1 94 ? -10.884 1.772 10.392 1.00 97.62 94 CYS A O 1
ATOM 716 N N . GLY A 1 95 ? -9.035 1.198 11.552 1.00 97.88 95 GLY A N 1
ATOM 717 C CA . GLY A 1 95 ? -9.085 -0.242 11.294 1.00 97.88 95 GLY A CA 1
ATOM 718 C C . GLY A 1 95 ? -8.911 -0.632 9.824 1.00 97.88 95 GLY A C 1
ATOM 719 O O . GLY A 1 95 ? -9.239 -1.756 9.459 1.00 97.88 95 GLY A O 1
ATOM 720 N N . ILE A 1 96 ? -8.451 0.279 8.962 1.00 97.81 96 ILE A N 1
ATOM 721 C CA . ILE A 1 96 ? -8.261 0.020 7.528 1.00 97.81 96 ILE A CA 1
ATOM 722 C C . ILE A 1 96 ? -6.811 -0.376 7.269 1.00 97.81 96 ILE A C 1
ATOM 724 O O . ILE A 1 96 ? -5.899 0.234 7.832 1.00 97.81 96 ILE A O 1
ATOM 728 N N . TYR A 1 97 ? -6.603 -1.337 6.372 1.00 97.81 97 TYR A N 1
ATOM 729 C CA . TYR A 1 97 ? -5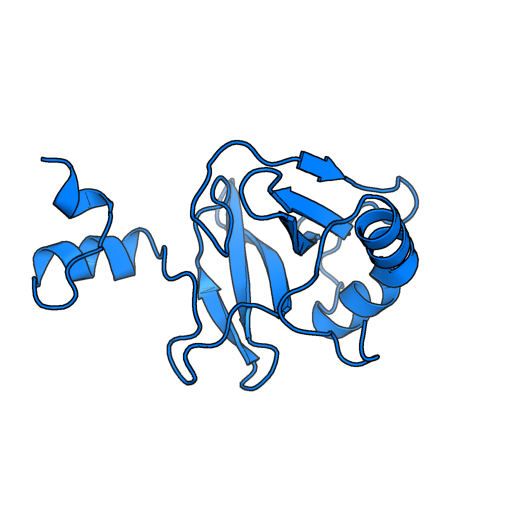.284 -1.645 5.830 1.00 97.81 97 TYR A CA 1
ATOM 730 C C . TYR A 1 97 ? -5.219 -1.460 4.306 1.00 97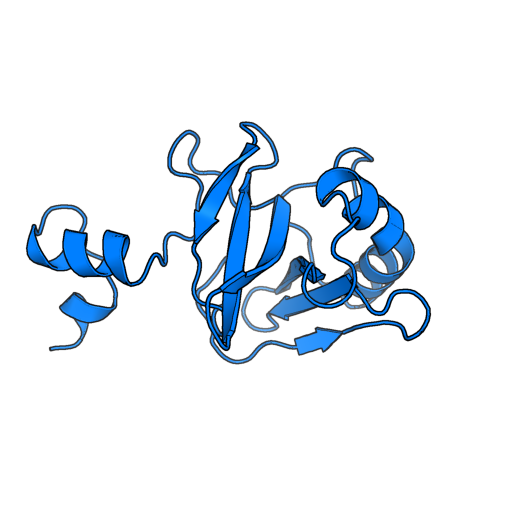.81 97 TYR A C 1
ATOM 732 O O . TYR A 1 97 ? -6.249 -1.377 3.637 1.00 97.81 97 TYR A O 1
ATOM 740 N N . LEU A 1 98 ? -3.996 -1.355 3.783 1.00 97.56 98 LEU A N 1
ATOM 741 C CA . LEU A 1 98 ? -3.668 -1.254 2.360 1.00 97.56 98 LEU A CA 1
ATOM 742 C C . LEU A 1 98 ? -2.494 -2.181 2.040 1.00 97.56 98 LEU A C 1
ATOM 744 O O . LEU A 1 98 ? -1.491 -2.155 2.758 1.00 97.56 98 LEU A O 1
ATOM 748 N N . ASN A 1 99 ? -2.597 -2.953 0.962 1.00 97.88 99 ASN A N 1
ATOM 749 C CA . ASN A 1 99 ? -1.461 -3.689 0.414 1.00 97.88 99 ASN A CA 1
ATOM 750 C C . ASN A 1 99 ? -0.578 -2.734 -0.387 1.00 97.88 99 ASN A C 1
ATOM 752 O O . ASN A 1 99 ? -1.079 -1.909 -1.152 1.00 97.88 99 ASN A O 1
ATOM 756 N N . LEU A 1 100 ? 0.731 -2.853 -0.212 1.00 98.06 100 LEU A N 1
ATOM 757 C CA . LEU A 1 100 ? 1.730 -2.089 -0.934 1.00 98.06 100 LEU A CA 1
ATOM 758 C C . LEU A 1 100 ? 2.657 -3.007 -1.708 1.00 98.06 100 LEU A C 1
ATOM 760 O O . LEU A 1 100 ? 3.162 -3.985 -1.159 1.00 98.06 100 LEU A O 1
ATOM 764 N N . VAL A 1 101 ? 2.919 -2.627 -2.953 1.00 98.25 101 VAL A N 1
ATOM 765 C CA . VAL A 1 101 ? 3.897 -3.275 -3.828 1.00 98.25 101 VAL A CA 1
ATOM 766 C C . VAL A 1 101 ? 5.111 -2.363 -3.964 1.00 98.25 101 VAL A C 1
ATOM 768 O O . VAL A 1 101 ? 4.984 -1.202 -4.343 1.00 98.25 101 VAL A O 1
ATOM 771 N N . HIS A 1 102 ? 6.288 -2.871 -3.623 1.00 97.88 102 HIS A N 1
ATOM 772 C CA . HIS A 1 102 ? 7.549 -2.134 -3.614 1.00 97.88 102 HIS A CA 1
ATOM 773 C C . HIS A 1 102 ? 8.358 -2.403 -4.885 1.00 97.88 102 HIS A C 1
ATOM 775 O O . HIS A 1 102 ? 9.147 -3.351 -4.932 1.00 97.88 102 HIS A O 1
ATOM 781 N N . LEU A 1 103 ? 8.209 -1.546 -5.900 1.00 96.75 103 LEU A N 1
ATOM 782 C CA . LEU A 1 103 ? 8.928 -1.691 -7.173 1.00 96.75 103 LEU A CA 1
ATOM 783 C C . LEU A 1 103 ? 10.432 -1.428 -7.044 1.00 96.75 103 LEU A C 1
ATOM 785 O O . LEU A 1 103 ? 11.212 -1.807 -7.913 1.00 96.75 103 LEU A O 1
ATOM 789 N N . GLU A 1 104 ? 10.875 -0.787 -5.961 1.00 93.94 104 GLU A N 1
ATOM 790 C CA . GLU A 1 104 ? 12.300 -0.662 -5.656 1.00 93.94 104 GLU A CA 1
ATOM 791 C C . GLU A 1 104 ? 12.940 -1.988 -5.222 1.00 93.94 104 GLU A C 1
ATOM 793 O O . GLU A 1 104 ? 14.160 -2.128 -5.306 1.00 93.94 104 GLU A O 1
ATOM 798 N N . LYS A 1 105 ? 12.133 -2.943 -4.739 1.00 95.50 105 LYS A N 1
ATOM 799 C CA . LYS A 1 105 ? 12.591 -4.277 -4.326 1.00 95.50 105 LYS A CA 1
ATOM 800 C C . LYS A 1 105 ? 12.427 -5.298 -5.447 1.00 95.50 105 LYS A C 1
ATOM 802 O O . LYS A 1 105 ? 13.303 -6.142 -5.606 1.00 95.50 105 LYS A O 1
ATOM 807 N N . ASP A 1 106 ? 11.342 -5.192 -6.211 1.00 96.75 106 ASP A N 1
ATOM 808 C CA . ASP A 1 106 ? 11.097 -5.995 -7.408 1.00 96.75 106 ASP A CA 1
ATOM 809 C C . ASP A 1 106 ? 10.569 -5.112 -8.557 1.00 96.75 106 ASP A C 1
ATOM 811 O O . ASP A 1 106 ? 9.377 -4.796 -8.598 1.00 96.75 106 ASP A O 1
ATOM 815 N N . PRO A 1 107 ? 11.441 -4.693 -9.492 1.00 95.19 107 PRO A N 1
ATOM 816 C CA . PRO A 1 107 ? 11.046 -3.866 -10.632 1.00 95.19 107 PRO A CA 1
ATOM 817 C C . PRO A 1 107 ? 10.159 -4.575 -11.665 1.00 95.19 107 PRO A C 1
ATOM 819 O O . PRO A 1 107 ? 9.600 -3.896 -12.525 1.00 95.19 107 PRO A O 1
ATOM 822 N N . GLU A 1 108 ? 10.071 -5.909 -11.631 1.00 96.38 108 GLU A N 1
ATOM 823 C CA . GLU A 1 108 ? 9.257 -6.701 -12.563 1.00 96.38 108 GLU A CA 1
ATOM 824 C C . GLU A 1 108 ? 7.852 -6.994 -12.012 1.00 96.38 108 GLU A C 1
ATOM 826 O O . GLU A 1 108 ? 7.009 -7.515 -12.745 1.00 96.38 108 GLU A O 1
ATOM 831 N N . ALA A 1 109 ? 7.583 -6.624 -10.754 1.00 97.38 109 ALA A N 1
ATOM 832 C CA . ALA A 1 109 ? 6.285 -6.810 -10.122 1.00 97.38 109 ALA A CA 1
ATOM 833 C C . ALA A 1 109 ? 5.168 -6.084 -10.890 1.00 97.38 109 ALA A C 1
ATOM 835 O O . ALA A 1 109 ? 5.287 -4.924 -11.300 1.00 97.38 109 ALA A O 1
ATOM 836 N N . VAL A 1 110 ? 4.038 -6.769 -11.038 1.00 96.25 110 VAL A N 1
ATOM 837 C CA . VAL A 1 110 ? 2.812 -6.257 -11.646 1.00 96.25 110 VAL A CA 1
ATOM 838 C C . VAL A 1 110 ? 1.817 -6.008 -10.513 1.00 96.25 110 VAL A C 1
ATOM 840 O O . VAL A 1 110 ? 1.261 -6.974 -9.994 1.00 96.25 110 VAL A O 1
ATOM 843 N N . PRO A 1 111 ? 1.542 -4.748 -10.123 1.00 95.75 111 PRO A N 1
ATOM 844 C CA . PRO A 1 111 ? 0.856 -4.451 -8.866 1.00 95.75 111 PRO A CA 1
ATOM 845 C C . PRO A 1 111 ? -0.454 -5.211 -8.632 1.00 95.75 111 PRO A C 1
ATOM 847 O O . PRO A 1 111 ? -0.648 -5.771 -7.557 1.00 95.75 111 PRO A O 1
ATOM 850 N N . ASP A 1 112 ? -1.316 -5.301 -9.647 1.00 93.62 112 ASP A N 1
ATOM 851 C CA . ASP A 1 112 ? -2.585 -6.036 -9.565 1.00 93.62 112 ASP A CA 1
ATOM 852 C C . ASP A 1 112 ? -2.415 -7.551 -9.377 1.00 93.62 112 ASP A C 1
ATOM 854 O O . ASP A 1 112 ? -3.256 -8.200 -8.760 1.00 93.62 112 ASP A O 1
ATOM 858 N N . VAL A 1 113 ? -1.344 -8.132 -9.923 1.00 95.00 113 VAL A N 1
ATOM 859 C CA . VAL A 1 113 ? -1.053 -9.570 -9.825 1.00 95.00 113 VAL A CA 1
ATOM 860 C C . VAL A 1 113 ? -0.348 -9.873 -8.508 1.00 95.00 113 VAL A C 1
ATOM 862 O O . VAL A 1 113 ? -0.724 -10.802 -7.795 1.00 95.00 113 VAL A O 1
ATOM 865 N N . ASP A 1 114 ? 0.647 -9.070 -8.155 1.00 96.69 114 ASP A N 1
ATOM 866 C CA . ASP A 1 114 ? 1.432 -9.228 -6.936 1.00 96.69 114 ASP A CA 1
ATOM 867 C C . ASP A 1 114 ? 0.613 -8.934 -5.675 1.00 96.69 114 ASP A C 1
ATOM 869 O O . ASP A 1 114 ? 0.811 -9.572 -4.641 1.00 96.69 114 ASP A O 1
ATOM 873 N N . GLU A 1 115 ? -0.396 -8.066 -5.755 1.00 95.88 115 GLU A N 1
ATOM 874 C CA . GLU A 1 115 ? -1.375 -7.931 -4.679 1.00 95.88 115 GLU A CA 1
ATOM 875 C C . GLU A 1 115 ? -2.150 -9.239 -4.434 1.00 95.88 115 GLU A C 1
ATOM 877 O O . GLU A 1 115 ? -2.414 -9.580 -3.283 1.00 95.88 115 GLU A O 1
ATOM 882 N N . ILE A 1 116 ? -2.482 -10.018 -5.472 1.00 95.31 116 ILE A N 1
ATOM 883 C CA . ILE A 1 116 ? -3.118 -11.339 -5.291 1.00 95.31 116 ILE A CA 1
ATOM 884 C C . ILE A 1 116 ? -2.153 -12.290 -4.569 1.00 95.31 116 ILE A C 1
ATOM 886 O O . ILE A 1 116 ? -2.575 -13.080 -3.722 1.00 95.31 116 ILE A O 1
ATOM 890 N N . ALA A 1 117 ? -0.850 -12.195 -4.850 1.00 94.12 117 ALA A N 1
ATOM 891 C CA . ALA A 1 117 ? 0.176 -12.955 -4.135 1.00 94.12 117 ALA A CA 1
ATOM 892 C C . ALA A 1 117 ? 0.308 -12.536 -2.654 1.00 94.12 117 ALA A C 1
ATOM 894 O O . ALA A 1 117 ? 0.764 -13.334 -1.832 1.00 94.12 117 ALA A O 1
ATOM 895 N N . ALA A 1 118 ? -0.172 -11.341 -2.282 1.00 94.56 118 ALA A N 1
ATOM 896 C CA . ALA A 1 118 ? -0.237 -10.865 -0.899 1.00 94.56 118 ALA A CA 1
ATOM 897 C C . ALA A 1 118 ? -1.334 -11.542 -0.053 1.00 94.56 118 ALA A C 1
ATOM 899 O O . ALA A 1 118 ? -1.481 -11.202 1.123 1.00 94.56 118 ALA A O 1
ATOM 900 N N . LEU A 1 119 ? -2.075 -12.516 -0.599 1.00 94.31 119 LEU A N 1
ATOM 901 C CA . LEU A 1 119 ? -3.171 -13.211 0.086 1.00 94.31 119 LEU A CA 1
ATOM 902 C C . LEU A 1 119 ? -2.846 -13.669 1.525 1.00 94.31 119 LEU A C 1
ATOM 904 O O . LEU A 1 119 ? -3.689 -13.473 2.403 1.00 94.31 119 LEU A O 1
ATOM 908 N N . PRO A 1 120 ? -1.663 -14.242 1.839 1.00 94.56 120 PRO A N 1
ATOM 909 C CA . PRO A 1 120 ? -1.339 -14.606 3.219 1.00 94.56 120 PRO A CA 1
ATOM 910 C C . PRO A 1 120 ? -1.325 -13.402 4.175 1.00 94.56 120 PRO A C 1
ATOM 912 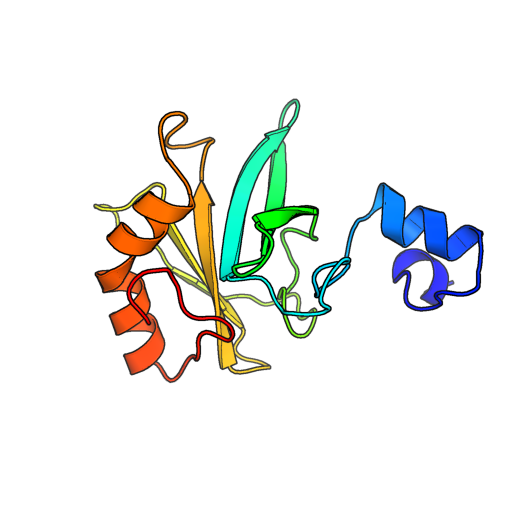O O . PRO A 1 120 ? -1.762 -13.518 5.321 1.00 94.56 120 PRO A O 1
ATOM 915 N N . LEU A 1 121 ? -0.862 -12.240 3.701 1.00 95.81 121 LEU A N 1
ATOM 916 C CA . LEU A 1 121 ? -0.858 -10.996 4.471 1.00 95.81 121 LEU A CA 1
ATOM 917 C C . LEU A 1 121 ? -2.280 -10.437 4.638 1.00 95.81 121 LEU A C 1
ATOM 919 O O . LEU A 1 121 ? -2.608 -9.946 5.717 1.00 95.81 121 LEU A O 1
ATOM 923 N N . ASP A 1 122 ? -3.137 -10.562 3.618 1.00 95.62 122 ASP A N 1
ATOM 924 C CA . ASP A 1 122 ? -4.558 -10.189 3.704 1.00 95.62 122 ASP A CA 1
ATOM 925 C C . ASP A 1 122 ? -5.298 -11.012 4.764 1.00 95.62 122 ASP A C 1
ATOM 927 O O . ASP A 1 122 ? -6.020 -10.463 5.601 1.00 95.62 122 ASP A O 1
ATOM 931 N N . VAL A 1 123 ? -5.101 -12.335 4.756 1.00 95.25 123 VAL A N 1
ATOM 932 C CA . VAL A 1 123 ? -5.696 -13.240 5.752 1.00 95.25 123 VAL A CA 1
ATOM 933 C C . VAL A 1 123 ? -5.234 -12.853 7.153 1.00 95.25 123 VAL A C 1
ATOM 935 O O . VAL A 1 123 ? -6.071 -12.643 8.032 1.00 95.25 123 VAL A O 1
ATOM 938 N N . TRP A 1 124 ? -3.926 -12.669 7.342 1.00 96.38 124 TRP A N 1
ATOM 939 C CA . TRP A 1 124 ? -3.367 -12.220 8.616 1.00 96.38 124 TRP A CA 1
ATOM 940 C C . TRP A 1 124 ? -3.980 -10.887 9.082 1.00 96.38 124 TRP A C 1
ATOM 942 O O . TRP A 1 124 ? -4.386 -10.764 10.239 1.00 96.38 124 TRP A O 1
ATOM 952 N N . ALA A 1 125 ? -4.106 -9.896 8.193 1.00 97.00 125 ALA A N 1
ATOM 953 C CA . ALA A 1 125 ? -4.650 -8.581 8.535 1.00 97.00 125 ALA A CA 1
ATOM 954 C C . ALA A 1 125 ? -6.117 -8.671 8.980 1.00 97.00 125 ALA A C 1
ATOM 956 O O . ALA A 1 125 ? -6.517 -8.056 9.974 1.00 97.00 125 ALA A O 1
ATOM 957 N N . ARG A 1 126 ? -6.912 -9.493 8.286 1.00 95.81 126 ARG A N 1
ATOM 958 C CA . ARG A 1 126 ? -8.318 -9.744 8.625 1.00 95.81 126 ARG A CA 1
ATOM 959 C C . ARG A 1 126 ? -8.468 -10.476 9.956 1.00 95.81 126 ARG A C 1
ATOM 961 O O . ARG A 1 126 ? -9.336 -10.109 10.745 1.00 95.81 126 ARG A O 1
ATOM 968 N N . GLU A 1 127 ? -7.608 -11.448 10.255 1.00 97.56 127 GLU A N 1
ATOM 969 C CA . GLU A 1 127 ? -7.578 -12.124 11.563 1.00 97.56 127 GLU A CA 1
ATOM 970 C C . GLU A 1 127 ? -7.229 -11.168 12.713 1.00 97.56 127 GLU A C 1
ATOM 972 O O . GLU A 1 127 ? -7.694 -11.350 13.839 1.00 97.56 127 GLU A O 1
ATOM 977 N N . LYS A 1 128 ? -6.453 -10.113 12.436 1.00 97.56 128 LYS A N 1
ATOM 978 C CA . LYS A 1 128 ? -6.181 -9.021 13.386 1.00 97.56 128 LYS A CA 1
ATOM 979 C C . LYS A 1 128 ? -7.322 -8.008 13.513 1.00 97.56 128 LYS A C 1
ATOM 981 O O . LYS A 1 128 ? -7.234 -7.115 14.350 1.00 97.56 128 LYS A O 1
ATOM 986 N N . GLY A 1 129 ? -8.396 -8.158 12.740 1.00 97.25 129 GLY A N 1
ATOM 987 C CA . GLY A 1 129 ? -9.571 -7.289 12.782 1.00 97.25 129 GLY A CA 1
ATOM 988 C C . GLY A 1 129 ? -9.483 -6.059 11.878 1.00 97.25 129 GLY A C 1
ATOM 989 O O . GLY A 1 129 ? -10.366 -5.203 11.945 1.00 97.25 129 GLY A O 1
ATOM 990 N N . PHE A 1 130 ? -8.461 -5.958 11.023 1.00 98.19 130 PHE A N 1
ATOM 991 C CA . PHE A 1 130 ? -8.408 -4.911 10.008 1.00 98.19 130 PHE A CA 1
ATOM 992 C C . PHE A 1 130 ? -9.321 -5.246 8.824 1.00 98.19 130 PHE A C 1
ATOM 994 O O . PHE A 1 130 ? -9.587 -6.410 8.515 1.00 98.19 130 PHE A O 1
ATOM 1001 N N . ARG A 1 131 ? -9.792 -4.208 8.131 1.00 96.69 131 ARG A N 1
ATOM 1002 C CA . ARG A 1 131 ? -10.643 -4.329 6.942 1.00 96.69 131 ARG A CA 1
ATOM 1003 C C . ARG A 1 131 ? -9.982 -3.713 5.716 1.00 96.69 131 ARG A C 1
ATOM 1005 O O . ARG A 1 131 ? -9.389 -2.635 5.804 1.00 96.69 131 ARG A O 1
ATOM 1012 N N . LYS A 1 132 ? -10.172 -4.355 4.568 1.00 95.62 132 LYS A N 1
ATOM 1013 C CA . LYS A 1 132 ? -9.824 -3.793 3.267 1.00 95.62 132 LYS A CA 1
ATOM 1014 C C . LYS A 1 132 ? -11.029 -3.037 2.702 1.00 95.62 132 LYS A C 1
ATOM 1016 O O . LYS A 1 132 ? -12.132 -3.584 2.715 1.00 95.62 132 LYS A O 1
ATOM 1021 N N . PRO A 1 133 ? -10.885 -1.768 2.290 1.00 92.31 133 PRO A N 1
ATOM 1022 C CA . PRO A 1 133 ? -12.024 -0.963 1.866 1.00 92.31 133 PRO A CA 1
ATOM 1023 C C . PRO A 1 133 ? -12.510 -1.328 0.461 1.00 92.31 133 PRO A C 1
ATOM 1025 O O . PRO A 1 133 ? -13.712 -1.278 0.213 1.00 92.31 133 PRO A O 1
ATOM 1028 N N . ILE A 1 134 ? -11.586 -1.683 -0.433 1.00 93.56 134 ILE A N 1
ATOM 1029 C CA . ILE A 1 134 ? -11.848 -2.074 -1.816 1.00 93.56 134 ILE A CA 1
ATOM 1030 C C . ILE A 1 134 ? -11.210 -3.447 -2.037 1.00 93.56 134 ILE A C 1
ATOM 1032 O O . ILE A 1 134 ? -10.012 -3.586 -1.780 1.00 93.56 134 ILE A O 1
ATOM 1036 N N . PRO A 1 135 ? -11.982 -4.458 -2.465 1.00 90.62 135 PRO A N 1
ATOM 1037 C CA . PRO A 1 135 ? -11.436 -5.784 -2.685 1.00 90.62 135 PRO A CA 1
ATOM 1038 C C . PRO A 1 135 ? -10.513 -5.813 -3.903 1.00 90.62 135 PRO A C 1
ATOM 1040 O O . PRO A 1 135 ? -10.690 -5.031 -4.836 1.00 90.62 135 PRO A O 1
ATOM 1043 N N . ASN A 1 136 ? -9.558 -6.739 -3.909 1.00 89.19 136 ASN A N 1
ATOM 1044 C CA . ASN A 1 136 ? -8.733 -7.003 -5.092 1.00 89.19 136 ASN A CA 1
ATOM 1045 C C . ASN A 1 136 ? -9.475 -7.876 -6.128 1.00 89.19 136 ASN A C 1
ATOM 1047 O O . ASN A 1 136 ? -10.626 -8.278 -5.929 1.00 89.19 136 ASN A O 1
ATOM 1051 N N . LEU A 1 137 ? -8.799 -8.224 -7.230 1.00 85.56 137 LEU A N 1
ATOM 1052 C CA . LEU A 1 137 ? -9.362 -9.007 -8.343 1.00 85.56 137 LEU A CA 1
ATOM 1053 C C . LEU A 1 137 ? -9.901 -10.399 -7.952 1.00 85.56 137 LEU A C 1
ATOM 1055 O O . LEU A 1 137 ? -10.691 -10.972 -8.702 1.00 85.56 137 LEU A O 1
ATOM 1059 N N . VAL A 1 138 ? -9.507 -10.945 -6.795 1.00 88.50 138 VAL A N 1
ATOM 1060 C CA . VAL A 1 138 ? -10.007 -12.234 -6.277 1.00 88.50 138 VAL A CA 1
ATOM 1061 C C . VAL A 1 138 ? -11.041 -12.079 -5.154 1.00 88.50 138 VAL A C 1
ATOM 1063 O O . VAL A 1 138 ? -11.497 -13.077 -4.599 1.00 88.50 138 VAL A O 1
ATOM 1066 N N . GLY A 1 139 ? -11.460 -10.847 -4.846 1.00 86.12 139 GLY A N 1
ATOM 1067 C CA . GLY A 1 139 ? -12.541 -10.557 -3.901 1.00 86.12 139 GLY A CA 1
ATOM 1068 C C . GLY A 1 139 ? -12.127 -10.507 -2.428 1.00 86.12 139 GLY A C 1
ATOM 1069 O O . GLY A 1 139 ? -12.995 -10.644 -1.561 1.00 86.12 139 GLY A O 1
ATOM 1070 N N . MET A 1 140 ? -10.831 -10.353 -2.137 1.00 82.06 140 MET A N 1
ATOM 1071 C CA . MET A 1 140 ? -10.302 -10.327 -0.765 1.00 82.06 140 MET A CA 1
ATOM 1072 C C . MET A 1 140 ? -10.407 -8.981 -0.076 1.00 82.06 140 MET A C 1
ATOM 1074 O O . MET A 1 140 ? -10.166 -7.964 -0.758 1.00 82.06 140 MET A O 1
#

Sequence (140 aa):
MGAYLSGADRTFPRAFFARVLLQRDQTCLQDSHLAQLGVIVPQGDGTALELQCGLCFEVWRHGKGLCHACGETELGHYAAPELAHLEVRACESCGIYLNLVHLEKDPEAVPDVDEIAALPLDVWAREKGFRKPIPNLVGM

Secondary structure (DSSP, 8-state):
--HHHH---SS-HHHHHHHHHS---SB-TTT-PBEEEEEEEEETTEEEEEEEETTT--EEEE-TTS-TTT--S--EEE--GGGTTEEEEE-TTT-BEEEEEETTT-TT--HHHHHHHTHHHHHHHHHTT-B-SS--TT--